Protein AF-A0A427XQF3-F1 (afdb_monomer_lite)

Radius of gyration: 27.94 Å; chains: 1; bounding box: 54×61×75 Å

Organism: NCBI:txid105984

Sequence (156 aa):
MTLLSTVAGFSAFGFGVRCFQLGLQKRNIFSRPFGHVASVVGFGSLGYYLYHVEQRQSIASWKQQCGRQAAASPELGPWTVLCEVMTEYLLHHLADPTRHVPAVNVRLGPVLASLLPPTLPPSLFYAASTDTPRRTELIAQKKKQLLAHREAEQSI

pLDDT: mean 73.63, std 18.63, range [40.91, 96.0]

Secondary structure (DSSP, 8-state):
--HHHHHHHHHHHHHHHHHHHHHHTT--TTS-HHHHHHHHHHHHHHHHHHHHHHHHHHHHHHHHHHHHHHHH-TT-HHHHHHHHHHHHHHHHHHH-TTPPPP------TTTGGGSS-S-S-GGGSSSS----SHHHHHHHHHHHHHHHHHHHHHT-

Foldseek 3Di:
DPLCVLLVVQLVVLLVVLLVVCVVVVHDSPPPVVSSVVSSCVRSVVSNVVVVVVVVVVLVVVVVVLVVVCVVDVPPVPVSVVVVVVSVVVVVCVVDVPDDDDDPPDPCPPVVVVPDDPDDDPPPVPDPDDDPPPPVVVVVVVVVVVVVVVVVVVVD

Structure (mmCIF, N/CA/C/O backbone):
data_AF-A0A427XQF3-F1
#
_entry.id   AF-A0A427XQF3-F1
#
loop_
_atom_site.group_PDB
_atom_site.id
_atom_site.type_symbol
_atom_site.label_atom_id
_atom_site.label_alt_id
_atom_site.label_comp_id
_atom_site.label_asym_id
_atom_site.label_entity_id
_atom_site.label_seq_id
_atom_site.pdbx_PDB_ins_code
_atom_site.Cartn_x
_atom_site.Cartn_y
_atom_site.Cartn_z
_atom_site.occupancy
_atom_site.B_iso_or_equiv
_atom_site.auth_seq_id
_atom_site.auth_comp_id
_atom_site.auth_asym_id
_atom_site.auth_atom_id
_atom_site.pdbx_PDB_model_num
ATOM 1 N N . MET A 1 1 ? 10.730 -3.249 -0.991 1.00 61.78 1 MET A N 1
ATOM 2 C CA . MET A 1 1 ? 10.019 -2.563 0.109 1.00 61.78 1 MET A CA 1
ATOM 3 C C . MET A 1 1 ? 9.016 -3.529 0.710 1.00 61.78 1 MET A C 1
ATOM 5 O O . MET A 1 1 ? 8.429 -4.311 -0.027 1.00 61.78 1 MET A O 1
ATOM 9 N N . THR A 1 2 ? 8.855 -3.537 2.029 1.00 82.62 2 THR A N 1
ATOM 10 C CA . THR A 1 2 ? 7.890 -4.415 2.700 1.00 82.62 2 THR A CA 1
ATOM 11 C C . THR A 1 2 ? 6.480 -3.851 2.504 1.00 82.62 2 THR A C 1
ATOM 13 O O . THR A 1 2 ? 6.069 -2.955 3.230 1.00 82.62 2 THR A O 1
ATOM 16 N N . LEU A 1 3 ? 5.730 -4.372 1.523 1.00 87.12 3 LEU A N 1
ATOM 17 C CA . LEU A 1 3 ? 4.342 -3.968 1.221 1.00 87.12 3 LEU A CA 1
ATOM 18 C C . LEU A 1 3 ? 3.457 -3.924 2.476 1.00 87.12 3 LEU A C 1
ATOM 20 O O . LEU A 1 3 ? 2.678 -2.993 2.667 1.00 87.12 3 LEU A O 1
ATOM 24 N N . LEU A 1 4 ? 3.636 -4.899 3.371 1.00 89.31 4 LEU A N 1
ATOM 25 C CA . LEU A 1 4 ? 2.943 -4.950 4.658 1.00 89.31 4 LEU A CA 1
ATOM 26 C C . LEU A 1 4 ? 3.231 -3.729 5.535 1.00 89.31 4 LEU A C 1
ATOM 28 O O . LEU A 1 4 ? 2.321 -3.247 6.192 1.00 89.31 4 LEU A O 1
ATOM 32 N N . SER A 1 5 ? 4.459 -3.204 5.525 1.00 90.94 5 SER A N 1
ATOM 33 C CA . SER A 1 5 ? 4.827 -2.013 6.297 1.00 90.94 5 SER A CA 1
ATOM 34 C C . SER A 1 5 ? 4.132 -0.767 5.754 1.00 90.94 5 SER A C 1
ATOM 36 O O . SER A 1 5 ? 3.562 0.005 6.521 1.00 90.94 5 SER A O 1
ATOM 38 N N . THR A 1 6 ? 4.094 -0.602 4.429 1.00 91.25 6 THR A N 1
ATOM 39 C CA . THR A 1 6 ? 3.412 0.528 3.786 1.00 91.25 6 THR A CA 1
ATOM 40 C C . THR A 1 6 ? 1.914 0.484 4.083 1.00 91.25 6 THR A C 1
ATOM 42 O O . THR A 1 6 ? 1.348 1.454 4.584 1.00 91.25 6 THR A O 1
ATOM 45 N N . VAL A 1 7 ? 1.270 -0.667 3.867 1.00 92.50 7 VAL A N 1
ATOM 46 C CA . VAL A 1 7 ? -0.164 -0.838 4.141 1.00 92.50 7 VAL A CA 1
ATOM 47 C C . VAL A 1 7 ? -0.470 -0.683 5.634 1.00 92.50 7 VAL A C 1
ATOM 49 O O . VAL A 1 7 ? -1.444 -0.014 5.977 1.00 92.50 7 VAL A O 1
ATOM 52 N N . ALA A 1 8 ? 0.359 -1.232 6.528 1.00 94.00 8 ALA A N 1
ATOM 53 C CA . ALA A 1 8 ? 0.184 -1.092 7.975 1.00 94.00 8 ALA A CA 1
ATOM 54 C C . ALA A 1 8 ? 0.360 0.359 8.441 1.00 94.00 8 ALA A C 1
ATOM 56 O O . ALA A 1 8 ? -0.448 0.838 9.234 1.00 94.00 8 ALA A O 1
ATOM 57 N N . GLY A 1 9 ? 1.352 1.082 7.916 1.00 93.75 9 GLY A N 1
ATOM 58 C CA . GLY A 1 9 ? 1.580 2.492 8.230 1.00 93.75 9 GLY A CA 1
ATOM 59 C C . GLY A 1 9 ? 0.405 3.373 7.810 1.00 93.75 9 GLY A C 1
ATOM 60 O O . GLY A 1 9 ? -0.114 4.144 8.617 1.00 93.75 9 GLY A O 1
ATOM 61 N N . PHE A 1 10 ? -0.086 3.200 6.581 1.00 94.62 10 PHE A N 1
ATOM 62 C CA . PHE A 1 10 ? -1.266 3.925 6.105 1.00 94.62 10 PHE A CA 1
ATOM 63 C C . PHE A 1 10 ? -2.546 3.530 6.857 1.00 94.62 10 PHE A C 1
ATOM 65 O O . PHE A 1 10 ? -3.359 4.392 7.186 1.00 94.62 10 PHE A O 1
ATOM 72 N N . SER A 1 11 ? -2.714 2.252 7.194 1.00 93.75 11 SER A N 1
ATOM 73 C CA . SER A 1 11 ? -3.844 1.772 8.001 1.00 93.75 11 SER A CA 1
ATOM 74 C C . SER A 1 11 ? -3.842 2.385 9.405 1.00 93.75 11 SER A C 1
ATOM 76 O O . SER A 1 11 ? -4.870 2.885 9.866 1.00 93.75 11 SER A O 1
ATOM 78 N N . ALA A 1 12 ? -2.680 2.407 10.066 1.00 95.19 12 ALA A N 1
ATOM 79 C CA . ALA A 1 12 ? -2.501 3.039 11.370 1.00 95.19 12 ALA A CA 1
ATOM 80 C C . ALA A 1 12 ? -2.770 4.549 11.303 1.00 95.19 12 ALA A C 1
ATOM 82 O O . ALA A 1 12 ? -3.432 5.101 12.183 1.00 95.19 12 ALA A O 1
ATOM 83 N N . PHE A 1 13 ? -2.337 5.207 10.225 1.00 96.00 13 PHE A N 1
ATOM 84 C CA . PHE A 1 13 ? -2.652 6.609 9.974 1.00 96.00 13 PHE A CA 1
ATOM 85 C C . PHE A 1 13 ? -4.165 6.843 9.830 1.00 96.00 13 PHE A C 1
ATOM 87 O O . PHE A 1 13 ? -4.713 7.722 10.493 1.00 96.00 13 PHE A O 1
ATOM 94 N N . GLY A 1 14 ? -4.871 6.021 9.048 1.00 92.94 14 GLY A N 1
ATOM 95 C CA . GLY A 1 14 ? -6.326 6.118 8.888 1.00 92.94 14 GLY A CA 1
ATOM 96 C C . GLY A 1 14 ? -7.109 5.882 10.181 1.00 92.94 14 GLY A C 1
ATOM 97 O O . GLY A 1 14 ? -8.116 6.553 10.438 1.00 92.94 14 GLY A O 1
ATOM 98 N N . PHE A 1 15 ? -6.632 4.977 11.036 1.00 94.12 15 PHE A N 1
ATOM 99 C CA . PHE A 1 15 ? -7.165 4.810 12.387 1.00 94.12 15 PHE A CA 1
ATOM 100 C C . PHE A 1 15 ? -6.933 6.068 13.238 1.00 94.12 15 PHE A C 1
ATOM 102 O O . PHE A 1 15 ? -7.863 6.588 13.858 1.00 94.12 15 PHE A O 1
ATOM 109 N N . GLY A 1 16 ? -5.716 6.616 13.198 1.00 94.62 16 GLY A N 1
ATOM 110 C CA . GLY A 1 16 ? -5.344 7.847 13.893 1.00 94.62 16 GLY A CA 1
ATOM 111 C C . GLY A 1 16 ? -6.209 9.045 13.498 1.00 94.62 16 GLY A C 1
ATOM 112 O O . GLY A 1 16 ? -6.729 9.729 14.376 1.00 94.62 16 GLY A O 1
ATOM 113 N N . VAL A 1 17 ? -6.448 9.257 12.199 1.00 94.31 17 VAL A N 1
ATOM 114 C CA . VAL A 1 17 ? -7.320 10.333 11.688 1.00 94.31 17 VAL A CA 1
ATOM 115 C C . VAL A 1 17 ? -8.735 10.217 12.256 1.00 94.31 17 VAL A C 1
ATOM 117 O O . VAL A 1 17 ? -9.327 11.217 12.670 1.00 94.31 17 VAL A O 1
ATOM 120 N N . ARG A 1 18 ? -9.283 8.998 12.334 1.00 89.75 18 ARG A N 1
ATOM 121 C CA . ARG A 1 18 ? -10.621 8.777 12.892 1.00 89.75 18 ARG A CA 1
ATOM 122 C C . ARG A 1 18 ? -10.665 9.018 14.401 1.00 89.75 18 ARG A C 1
ATOM 124 O O . ARG A 1 18 ? -11.595 9.671 14.881 1.00 89.75 18 ARG A O 1
ATOM 131 N N . CYS A 1 19 ? -9.663 8.545 15.137 1.00 91.62 19 CYS A N 1
ATOM 132 C CA . CYS A 1 19 ? -9.507 8.831 16.565 1.00 91.62 19 CYS A CA 1
ATOM 133 C C . CYS A 1 19 ? -9.371 10.337 16.826 1.00 91.62 19 CYS A C 1
ATOM 135 O O . CYS A 1 19 ? -10.024 10.868 17.724 1.00 91.62 19 CYS A O 1
ATOM 137 N N . PHE A 1 20 ? -8.597 11.039 15.997 1.00 92.81 20 PHE A N 1
ATOM 138 C CA . PHE A 1 20 ? -8.407 12.484 16.084 1.00 92.81 20 PHE A CA 1
ATOM 139 C C . PHE A 1 20 ? -9.715 13.247 15.840 1.00 92.81 20 PHE A C 1
ATOM 141 O O . PHE A 1 20 ? -10.074 14.134 16.616 1.00 92.81 20 PHE A O 1
ATOM 148 N N . GLN A 1 21 ? -10.490 12.845 14.827 1.00 93.25 21 GLN A N 1
ATOM 149 C CA . GLN A 1 21 ? -11.806 13.425 14.551 1.00 93.25 21 GLN A CA 1
ATOM 150 C C . GLN A 1 21 ? -12.772 13.277 15.742 1.00 93.25 21 GLN A C 1
ATOM 152 O O . GLN A 1 21 ? -13.501 14.216 16.065 1.00 93.25 21 GLN A O 1
ATOM 157 N N . LEU A 1 22 ? -12.790 12.116 16.406 1.00 91.81 22 LEU A N 1
ATOM 158 C CA . LEU A 1 22 ? -13.634 11.877 17.585 1.00 91.81 22 LEU A CA 1
ATOM 159 C C . LEU A 1 22 ? -13.150 12.652 18.818 1.00 91.81 22 LEU A C 1
ATOM 161 O O . LEU A 1 22 ? -13.979 13.163 19.576 1.00 91.81 22 LEU A O 1
ATOM 165 N N . GLY A 1 23 ? -11.830 12.794 18.975 1.00 90.94 23 GLY A N 1
ATOM 166 C CA . GLY A 1 23 ? -11.214 13.611 20.020 1.00 90.94 23 GLY A CA 1
ATOM 167 C C . GLY A 1 23 ? -11.626 15.080 19.922 1.00 90.94 23 GLY A C 1
ATOM 168 O O . GLY A 1 23 ? -12.017 15.676 20.925 1.00 90.94 23 GLY A O 1
ATOM 169 N N . LEU A 1 24 ? -11.657 15.634 18.704 1.00 94.06 24 LEU A N 1
ATOM 170 C CA . LEU A 1 24 ? -12.147 16.997 18.465 1.00 94.06 24 LEU A CA 1
ATOM 171 C C . LEU A 1 24 ? -13.633 17.167 18.806 1.00 94.06 24 LEU A C 1
ATOM 173 O O . LEU A 1 24 ? -14.038 18.211 19.308 1.00 94.06 24 LEU A O 1
ATOM 177 N N . GLN A 1 25 ? -14.449 16.135 18.589 1.00 93.88 25 GLN A N 1
ATOM 178 C CA . GLN A 1 25 ? -15.877 16.155 18.926 1.00 93.88 25 GLN A CA 1
ATOM 179 C C . GLN A 1 25 ? -16.158 15.877 20.412 1.00 93.88 25 GLN A C 1
ATOM 181 O O . GLN A 1 25 ? -17.326 15.774 20.790 1.00 93.88 25 GLN A O 1
ATOM 186 N N . LYS A 1 26 ? -15.118 15.714 21.247 1.00 90.56 26 LYS A N 1
ATOM 187 C CA . LYS A 1 26 ? -15.222 15.292 22.656 1.00 90.56 26 LYS A CA 1
ATOM 188 C C . LYS A 1 26 ? -16.136 14.071 22.851 1.00 90.56 26 LYS A C 1
ATOM 190 O O . LYS A 1 26 ? -16.836 13.956 23.857 1.00 90.56 26 LYS A O 1
ATOM 195 N N . ARG A 1 27 ? -16.161 13.156 21.877 1.00 85.50 27 ARG A N 1
ATOM 196 C CA . ARG A 1 27 ? -16.937 11.908 21.936 1.00 85.50 27 ARG A CA 1
ATOM 197 C C . ARG A 1 27 ? -16.023 10.734 22.252 1.00 85.50 27 ARG A C 1
ATOM 199 O O . ARG A 1 27 ? -14.839 10.758 21.936 1.00 85.50 27 ARG A O 1
ATOM 206 N N . ASN A 1 28 ? -16.588 9.690 22.864 1.00 84.81 28 ASN A N 1
ATOM 207 C CA . ASN A 1 28 ? -15.823 8.500 23.221 1.00 84.81 28 ASN A CA 1
ATOM 208 C C . ASN A 1 28 ? -15.171 7.879 21.969 1.00 84.81 28 ASN A C 1
ATOM 210 O O . ASN A 1 28 ? -15.841 7.673 20.948 1.00 84.81 28 ASN A O 1
ATOM 214 N N . ILE A 1 29 ? -13.873 7.582 22.067 1.00 82.25 29 ILE A N 1
ATOM 215 C CA . ILE A 1 29 ? -12.996 7.187 20.949 1.00 82.25 29 ILE A CA 1
ATOM 216 C C . ILE A 1 29 ? -13.467 5.875 20.311 1.00 82.25 29 ILE A C 1
ATOM 218 O O . ILE A 1 29 ? -13.336 5.680 19.107 1.00 82.25 29 ILE A O 1
ATOM 222 N N . PHE A 1 30 ? -14.107 5.004 21.088 1.00 81.62 30 PHE A N 1
ATOM 223 C CA . PHE A 1 30 ? -14.637 3.727 20.608 1.00 81.62 30 PHE A CA 1
ATOM 224 C C . PHE A 1 30 ? -16.123 3.776 20.225 1.00 81.62 30 PHE A C 1
ATOM 226 O O . PHE A 1 30 ? -16.739 2.738 19.985 1.00 81.62 30 PHE A O 1
ATOM 233 N N . SER A 1 31 ? -16.727 4.968 20.128 1.00 75.00 31 SER A N 1
ATOM 234 C CA . SER A 1 31 ? -18.096 5.078 19.618 1.00 75.00 31 SER A CA 1
ATOM 235 C C . SER A 1 31 ? -18.123 4.828 18.101 1.00 75.00 31 SER A C 1
ATOM 237 O O . SER A 1 31 ? -17.427 5.490 17.335 1.00 75.00 31 SER A O 1
ATOM 239 N N . ARG A 1 32 ? -18.949 3.864 17.664 1.00 80.69 32 ARG A N 1
ATOM 240 C CA . ARG A 1 32 ? -19.112 3.421 16.260 1.00 80.69 32 ARG A CA 1
ATOM 241 C C . ARG A 1 32 ? -17.852 2.770 15.645 1.00 80.69 32 ARG A C 1
ATOM 243 O O . ARG A 1 32 ? -17.200 3.396 14.804 1.00 80.69 32 ARG A O 1
ATOM 250 N N . PRO A 1 33 ? -17.564 1.486 15.954 1.00 86.06 33 PRO A N 1
ATOM 251 C CA . PRO A 1 33 ? -16.400 0.761 15.419 1.00 86.06 33 PRO A CA 1
ATOM 252 C C . PRO A 1 33 ? -16.369 0.693 13.886 1.00 86.06 33 PRO A C 1
ATOM 254 O O . PRO A 1 33 ? -15.300 0.677 13.286 1.00 86.06 33 PRO A O 1
ATOM 257 N N . PHE A 1 34 ? -17.533 0.755 13.239 1.00 88.44 34 PHE A N 1
ATOM 258 C CA . PHE A 1 34 ? -17.642 0.781 11.783 1.00 88.44 34 PHE A CA 1
ATOM 259 C C . PHE A 1 34 ? -16.856 1.934 11.131 1.00 88.44 34 PHE A C 1
ATOM 261 O O . PHE A 1 34 ? -16.243 1.751 10.084 1.00 88.44 34 PHE A O 1
ATOM 268 N N . GLY A 1 35 ? -16.810 3.110 11.770 1.00 87.75 35 GLY A N 1
ATOM 269 C CA . GLY A 1 35 ? -16.068 4.256 11.235 1.00 87.75 35 GLY A CA 1
ATOM 270 C C . GLY A 1 35 ? -14.550 4.060 11.255 1.00 87.75 35 GLY A C 1
ATOM 271 O O . GLY A 1 35 ? -13.866 4.582 10.381 1.00 87.75 35 GLY A O 1
ATOM 272 N N . HIS A 1 36 ? -14.038 3.292 12.222 1.00 91.12 36 HIS A N 1
ATOM 273 C CA . HIS A 1 36 ? -12.617 2.940 12.313 1.00 91.12 36 HIS A CA 1
ATOM 274 C C . HIS A 1 36 ? -12.223 1.927 11.248 1.00 91.12 36 HIS A C 1
ATOM 276 O O . HIS A 1 36 ? -11.193 2.078 10.604 1.00 91.12 36 HIS A O 1
ATOM 282 N N . VAL A 1 37 ? -13.073 0.926 11.011 1.00 94.44 37 VAL A N 1
ATOM 283 C CA . VAL A 1 37 ? -12.841 -0.054 9.942 1.00 94.44 37 VAL A CA 1
ATOM 284 C C . VAL A 1 37 ? -12.858 0.636 8.579 1.00 94.44 37 VAL A C 1
ATOM 286 O O . VAL A 1 37 ? -11.960 0.411 7.773 1.00 94.44 37 VAL A O 1
ATOM 289 N N . ALA A 1 38 ? -13.820 1.532 8.337 1.00 93.81 38 ALA A N 1
ATOM 290 C CA . ALA A 1 38 ? -13.900 2.272 7.081 1.00 93.81 38 ALA A CA 1
ATOM 291 C C . ALA A 1 38 ? -12.658 3.145 6.831 1.00 93.81 38 ALA A C 1
ATOM 293 O O . ALA A 1 38 ? -12.151 3.175 5.710 1.00 93.81 38 ALA A O 1
ATOM 294 N N . SER A 1 39 ? -12.133 3.825 7.857 1.00 92.44 39 SER A N 1
ATOM 295 C CA . SER A 1 39 ? -10.931 4.649 7.700 1.00 92.44 39 SER A CA 1
ATOM 296 C C . SER A 1 39 ? -9.665 3.806 7.529 1.00 92.44 39 SER A C 1
ATOM 298 O O . SER A 1 39 ? -8.849 4.119 6.665 1.00 92.44 39 SER A O 1
ATOM 300 N N . VAL A 1 40 ? -9.520 2.708 8.275 1.00 95.19 40 VAL A N 1
ATOM 301 C CA . VAL A 1 40 ? -8.409 1.754 8.115 1.00 95.19 40 VAL A CA 1
ATOM 302 C C . VAL A 1 40 ? -8.391 1.166 6.707 1.00 95.19 40 VAL A C 1
ATOM 304 O O . VAL A 1 40 ? -7.352 1.190 6.055 1.00 95.19 40 VAL A O 1
ATOM 307 N N . VAL A 1 41 ? -9.534 0.692 6.207 1.00 94.75 41 VAL A N 1
ATOM 308 C CA . VAL A 1 41 ? -9.638 0.123 4.855 1.00 94.75 41 VAL A CA 1
ATOM 309 C C . VAL A 1 41 ? -9.403 1.197 3.794 1.00 94.75 41 VAL A C 1
ATOM 311 O O . VAL A 1 41 ? -8.656 0.962 2.845 1.00 94.75 41 VAL A O 1
ATOM 314 N N . GLY A 1 42 ? -9.968 2.395 3.971 1.00 95.69 42 GLY A N 1
ATOM 315 C CA . GLY A 1 42 ? -9.780 3.517 3.052 1.00 95.69 42 GLY A CA 1
ATOM 316 C C . GLY A 1 42 ? -8.306 3.887 2.896 1.00 95.69 42 GLY A C 1
ATOM 317 O O . GLY A 1 42 ? -7.757 3.809 1.797 1.00 95.69 42 GLY A O 1
ATOM 318 N N . PHE A 1 43 ? -7.630 4.211 3.999 1.00 95.12 43 PHE A N 1
ATOM 319 C CA . PHE A 1 43 ? -6.215 4.581 3.954 1.00 95.12 43 PHE A CA 1
ATOM 320 C C . PHE A 1 43 ? -5.301 3.389 3.640 1.00 95.12 43 PHE A C 1
ATOM 322 O O . PHE A 1 43 ? -4.336 3.555 2.900 1.00 95.12 43 PHE A O 1
ATOM 329 N N . GLY A 1 44 ? -5.612 2.181 4.111 1.00 93.75 44 GLY A N 1
ATOM 330 C CA . GLY A 1 44 ? -4.867 0.969 3.764 1.00 93.75 44 GLY A CA 1
ATOM 331 C C . GLY A 1 44 ? -4.888 0.681 2.260 1.00 93.75 44 GLY A C 1
ATOM 332 O O . GLY A 1 44 ? -3.844 0.386 1.675 1.00 93.75 44 GLY A O 1
ATOM 333 N N . SER A 1 45 ? -6.046 0.852 1.610 1.00 93.69 45 SER A N 1
ATOM 334 C CA . SER A 1 45 ? -6.172 0.715 0.153 1.00 93.69 45 SER A CA 1
ATOM 335 C C . SER A 1 45 ? -5.387 1.795 -0.604 1.00 93.69 45 SER A C 1
ATOM 337 O O . SER A 1 45 ? -4.733 1.496 -1.604 1.00 93.69 45 SER A O 1
ATOM 339 N N . LEU A 1 46 ? -5.352 3.025 -0.076 1.00 94.62 46 LEU A N 1
ATOM 340 C CA . LEU A 1 46 ? -4.513 4.097 -0.608 1.00 94.62 46 LEU A CA 1
ATOM 341 C C . LEU A 1 46 ? -3.018 3.754 -0.502 1.00 94.62 46 LEU A C 1
ATOM 343 O O . LEU A 1 46 ? -2.282 3.927 -1.472 1.00 94.62 46 LEU A O 1
ATOM 347 N N . GLY A 1 47 ? -2.574 3.210 0.633 1.00 90.38 47 GLY A N 1
ATOM 348 C CA . GLY A 1 47 ? -1.193 2.756 0.816 1.00 90.38 47 GLY A CA 1
ATOM 349 C C . GLY A 1 47 ? -0.798 1.641 -0.157 1.00 90.38 47 GLY A C 1
ATOM 350 O O . GLY A 1 47 ? 0.299 1.666 -0.715 1.00 90.38 47 GLY A O 1
ATOM 351 N N . TYR A 1 48 ? -1.710 0.701 -0.424 1.00 91.62 48 TYR A N 1
ATOM 352 C CA . TYR A 1 48 ? -1.511 -0.342 -1.434 1.00 91.62 48 TYR A CA 1
ATOM 353 C C . TYR A 1 48 ? -1.370 0.239 -2.849 1.00 91.62 48 TYR A C 1
ATOM 355 O O . TYR A 1 48 ? -0.496 -0.183 -3.611 1.00 91.62 48 TYR A O 1
ATOM 363 N N . TYR A 1 49 ? -2.190 1.233 -3.195 1.00 92.56 49 TYR A N 1
ATOM 364 C CA . TYR A 1 49 ? -2.105 1.912 -4.486 1.00 92.56 49 TYR A CA 1
ATOM 365 C C . TYR A 1 49 ? -0.775 2.664 -4.653 1.00 92.56 49 TYR A C 1
ATOM 367 O O . TYR A 1 49 ? -0.089 2.482 -5.661 1.00 92.56 49 TYR A O 1
ATOM 375 N N . LEU A 1 50 ? -0.365 3.445 -3.647 1.00 91.69 50 LEU A N 1
ATOM 376 C CA . LEU A 1 50 ? 0.913 4.169 -3.661 1.00 91.69 50 LEU A CA 1
ATOM 377 C C . LEU A 1 50 ? 2.108 3.222 -3.820 1.00 91.69 50 LEU A C 1
ATOM 379 O O . LEU A 1 50 ? 3.005 3.508 -4.612 1.00 91.69 50 LEU A O 1
ATOM 383 N N . TYR A 1 51 ? 2.085 2.069 -3.146 1.00 90.31 51 TYR A N 1
ATOM 384 C CA . TYR A 1 51 ? 3.136 1.059 -3.275 1.00 90.31 51 TYR A CA 1
ATOM 385 C C . TYR A 1 51 ? 3.336 0.603 -4.732 1.00 90.31 51 TYR A C 1
ATOM 387 O O . TYR A 1 51 ? 4.466 0.500 -5.208 1.00 90.31 51 TYR A O 1
ATOM 395 N N . HIS A 1 52 ? 2.249 0.376 -5.476 1.00 88.00 52 HIS A N 1
ATOM 396 C CA . HIS A 1 52 ? 2.332 -0.049 -6.880 1.00 88.00 52 HIS A CA 1
ATOM 397 C C . HIS A 1 52 ? 2.884 1.049 -7.790 1.00 88.00 52 HIS A C 1
ATOM 399 O O . HIS A 1 52 ? 3.597 0.761 -8.756 1.00 88.00 52 HIS A O 1
ATOM 405 N N . VAL A 1 53 ? 2.567 2.310 -7.495 1.00 90.12 53 VAL A N 1
ATOM 406 C CA . VAL A 1 53 ? 3.112 3.456 -8.230 1.00 90.12 53 VAL A CA 1
ATOM 407 C C . VAL A 1 53 ? 4.619 3.569 -7.992 1.00 90.12 53 VAL A C 1
ATOM 409 O O . VAL A 1 53 ? 5.382 3.669 -8.955 1.00 90.12 53 VAL A O 1
ATOM 412 N N . GLU A 1 54 ? 5.062 3.471 -6.740 1.00 88.31 54 GLU A N 1
ATOM 413 C CA . GLU A 1 54 ? 6.483 3.530 -6.379 1.00 88.31 54 GLU A CA 1
ATOM 414 C C . GLU A 1 54 ? 7.277 2.358 -6.981 1.00 88.31 54 GLU A C 1
ATOM 416 O O . GLU A 1 54 ? 8.392 2.529 -7.485 1.00 88.31 54 GLU A O 1
ATOM 421 N N . GLN A 1 55 ? 6.680 1.166 -7.040 1.00 88.25 55 GLN A N 1
ATOM 422 C CA . GLN A 1 55 ? 7.289 0.011 -7.698 1.00 88.25 55 GLN A CA 1
ATOM 423 C C . GLN A 1 55 ? 7.543 0.266 -9.192 1.00 88.25 55 GLN A C 1
ATOM 425 O O . GLN A 1 55 ? 8.611 -0.062 -9.706 1.00 88.25 55 GLN A O 1
ATOM 430 N N . ARG A 1 56 ? 6.616 0.921 -9.896 1.00 86.75 56 ARG A N 1
ATOM 431 C CA . ARG A 1 56 ? 6.823 1.298 -11.307 1.00 86.75 56 ARG A CA 1
ATOM 432 C C . ARG A 1 56 ? 7.921 2.350 -11.461 1.00 86.75 56 ARG A C 1
ATOM 434 O O . ARG A 1 56 ? 8.715 2.279 -12.398 1.00 86.75 56 ARG A O 1
A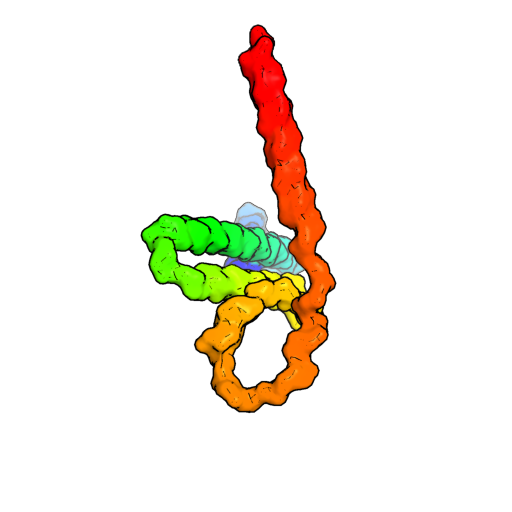TOM 441 N N . GLN A 1 57 ? 7.982 3.307 -10.540 1.00 88.19 57 GLN A N 1
ATOM 442 C CA . GLN A 1 57 ? 8.985 4.372 -10.562 1.00 88.19 57 GLN A CA 1
ATOM 443 C C . GLN A 1 57 ? 10.397 3.852 -10.273 1.00 88.19 57 GLN A C 1
ATOM 445 O O . GLN A 1 57 ? 11.334 4.232 -10.972 1.00 88.19 57 GLN A O 1
ATOM 450 N N . SER A 1 58 ? 10.551 2.954 -9.299 1.00 85.88 58 SER A N 1
ATOM 451 C CA . SER A 1 58 ? 11.845 2.340 -8.964 1.00 85.88 58 SER A CA 1
ATOM 452 C C . SER A 1 58 ? 12.417 1.499 -10.108 1.00 85.88 58 SER A C 1
ATOM 454 O O . SER A 1 58 ? 13.612 1.564 -10.381 1.00 85.88 58 SER A O 1
ATOM 456 N N . ILE A 1 59 ? 11.571 0.776 -10.847 1.00 86.31 59 ILE A N 1
ATOM 457 C CA . ILE A 1 59 ? 12.004 0.031 -12.040 1.00 86.31 59 ILE A CA 1
ATOM 458 C C . ILE A 1 59 ? 12.447 0.994 -13.152 1.00 86.31 59 ILE A C 1
ATOM 460 O O . ILE A 1 59 ? 13.477 0.785 -13.798 1.00 86.31 59 ILE A O 1
ATOM 464 N N . ALA A 1 60 ? 11.693 2.075 -13.372 1.00 86.19 60 ALA A N 1
ATOM 465 C CA . ALA A 1 60 ? 12.038 3.076 -14.378 1.00 86.19 60 ALA A CA 1
ATOM 466 C C . ALA A 1 60 ? 13.356 3.801 -14.048 1.00 86.19 60 ALA A C 1
ATOM 468 O O . ALA A 1 60 ? 14.186 4.004 -14.938 1.00 86.19 60 ALA A O 1
ATOM 469 N N . SER A 1 61 ? 13.577 4.158 -12.780 1.00 88.81 61 SER A N 1
ATOM 470 C CA . SER A 1 61 ? 14.808 4.820 -12.338 1.00 88.81 61 SER A CA 1
ATOM 471 C C . SER A 1 61 ? 16.014 3.879 -12.373 1.00 88.81 61 SER A C 1
ATOM 473 O O . SER A 1 61 ? 17.096 4.299 -12.796 1.00 88.81 61 SER A O 1
ATOM 475 N N . TRP A 1 62 ? 15.821 2.600 -12.033 1.00 79.38 6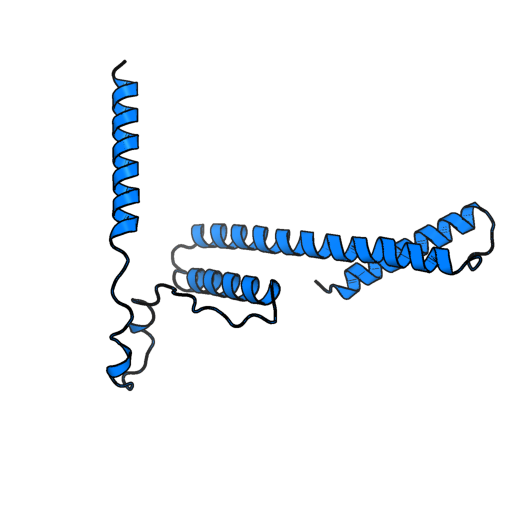2 TRP A N 1
ATOM 476 C CA . TRP A 1 62 ? 16.839 1.559 -12.170 1.00 79.38 62 TRP A CA 1
ATOM 477 C C . TRP A 1 62 ? 17.296 1.408 -13.624 1.00 79.38 62 TRP A C 1
ATOM 479 O O . TRP A 1 62 ? 18.492 1.470 -13.908 1.00 79.38 62 TRP A O 1
ATOM 489 N N . LYS A 1 63 ? 16.354 1.339 -14.576 1.00 84.25 63 LYS A N 1
ATOM 490 C CA . LYS A 1 63 ? 16.675 1.254 -16.010 1.00 84.25 63 LYS A CA 1
ATOM 491 C C . LYS A 1 63 ? 17.534 2.433 -16.482 1.00 84.25 63 LYS A C 1
ATOM 493 O O . LYS A 1 63 ? 18.491 2.250 -17.233 1.00 84.25 63 LYS A O 1
ATOM 498 N N . GLN A 1 64 ? 17.222 3.644 -16.019 1.00 87.62 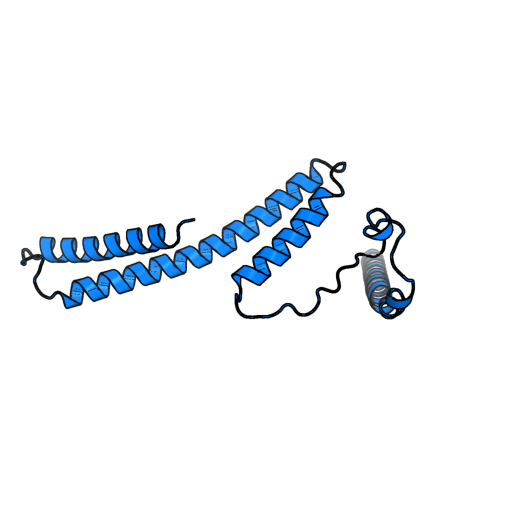64 GLN A N 1
ATOM 499 C CA . GLN A 1 64 ? 18.019 4.833 -16.333 1.00 87.62 64 GLN A CA 1
ATOM 500 C C . GLN A 1 64 ? 19.419 4.779 -15.709 1.00 87.62 64 GLN A C 1
ATOM 502 O O . GLN A 1 64 ? 20.389 5.193 -16.345 1.00 87.62 64 GLN A O 1
ATOM 507 N N . GLN A 1 65 ? 19.545 4.283 -14.475 1.00 86.94 65 GLN A N 1
ATOM 508 C CA . GLN A 1 65 ? 20.845 4.114 -13.823 1.00 86.94 65 GLN A CA 1
ATOM 509 C C . GLN A 1 65 ? 21.720 3.093 -14.554 1.00 86.94 65 GLN A C 1
ATOM 511 O O . GLN A 1 65 ? 22.875 3.413 -14.833 1.00 86.94 65 GLN A O 1
ATOM 516 N N . CYS A 1 66 ? 21.176 1.939 -14.951 1.00 78.94 66 CYS A N 1
ATOM 517 C CA . CYS A 1 66 ? 21.911 0.947 -15.741 1.00 78.94 66 CYS A CA 1
ATOM 518 C C . CYS A 1 66 ? 22.393 1.517 -17.082 1.00 78.94 66 CYS A C 1
ATOM 520 O O . CYS A 1 66 ? 23.545 1.309 -17.450 1.00 78.94 66 CYS A O 1
ATOM 522 N N . GLY A 1 67 ? 21.560 2.295 -17.784 1.00 79.12 67 GLY A N 1
ATOM 523 C CA . GLY A 1 67 ? 21.967 2.955 -19.030 1.00 79.12 67 GLY A CA 1
ATOM 524 C C . GLY A 1 67 ? 23.111 3.960 -18.838 1.00 79.12 67 GLY A C 1
ATOM 525 O O . GLY A 1 67 ? 24.045 3.995 -19.637 1.00 79.12 67 GLY A O 1
ATOM 526 N N . ARG A 1 68 ? 23.084 4.742 -17.749 1.00 83.19 68 ARG A N 1
ATOM 527 C CA . ARG A 1 68 ? 24.173 5.675 -17.407 1.00 83.19 68 ARG A CA 1
ATOM 528 C C . ARG A 1 68 ? 25.468 4.951 -17.039 1.00 83.19 68 ARG A C 1
ATOM 530 O O . ARG A 1 68 ? 26.532 5.380 -17.467 1.00 83.19 68 ARG A O 1
ATOM 537 N N . GLN A 1 69 ? 25.383 3.861 -16.278 1.00 81.00 69 GLN A N 1
ATOM 538 C CA . GLN A 1 69 ? 26.557 3.056 -15.924 1.00 81.00 69 GLN A CA 1
ATOM 539 C C . GLN A 1 69 ? 27.152 2.346 -17.149 1.00 81.00 69 GLN A C 1
ATOM 541 O O . GLN A 1 69 ? 28.368 2.343 -17.309 1.00 81.00 69 GLN A O 1
ATOM 546 N N . ALA A 1 70 ? 26.316 1.841 -18.062 1.00 71.88 70 ALA A N 1
ATOM 547 C CA . ALA A 1 70 ? 26.769 1.265 -19.330 1.00 71.88 70 ALA A CA 1
ATOM 548 C C . ALA A 1 70 ? 27.511 2.290 -20.209 1.00 71.88 70 ALA A C 1
ATOM 550 O O . ALA A 1 70 ? 28.510 1.953 -20.837 1.00 71.88 70 ALA A O 1
ATOM 551 N N . ALA A 1 71 ? 27.067 3.552 -20.215 1.00 74.81 71 ALA A N 1
ATOM 552 C CA . ALA A 1 71 ? 27.766 4.632 -20.915 1.00 74.81 71 ALA A CA 1
ATOM 553 C C . ALA A 1 71 ? 29.094 5.033 -20.241 1.00 74.81 71 ALA A C 1
ATOM 555 O O . ALA A 1 71 ? 30.000 5.509 -20.919 1.00 74.81 71 ALA A O 1
ATOM 556 N N . ALA A 1 72 ? 29.220 4.840 -18.923 1.00 79.62 72 ALA A N 1
ATOM 557 C CA . ALA A 1 72 ? 30.415 5.187 -18.154 1.00 79.62 72 ALA A CA 1
ATOM 558 C C . ALA A 1 72 ? 31.519 4.112 -18.195 1.00 79.62 72 ALA A C 1
ATOM 560 O O . ALA A 1 72 ? 32.663 4.399 -17.850 1.00 79.62 72 ALA A O 1
ATOM 561 N N . SER A 1 73 ? 31.213 2.871 -18.582 1.00 67.44 73 SER A N 1
ATOM 562 C CA . SER A 1 73 ? 32.195 1.778 -18.634 1.00 67.44 73 SER A CA 1
ATOM 563 C C . SER A 1 73 ? 31.929 0.841 -19.820 1.00 67.44 73 SER A C 1
ATOM 565 O O . SER A 1 73 ? 31.250 -0.175 -19.659 1.00 67.44 73 SER A O 1
ATOM 567 N N . PRO A 1 74 ? 32.479 1.145 -21.013 1.00 65.19 74 PRO A N 1
ATOM 568 C CA . PRO A 1 74 ? 32.277 0.337 -22.218 1.00 65.19 74 PRO A CA 1
ATOM 569 C C . PRO A 1 74 ? 32.940 -1.053 -22.171 1.00 65.19 74 PRO A C 1
ATOM 571 O O . PRO A 1 74 ? 32.634 -1.890 -23.014 1.00 65.19 74 PRO A O 1
ATOM 574 N N . GLU A 1 75 ? 33.803 -1.337 -21.188 1.00 63.81 75 GLU A N 1
ATOM 575 C CA . GLU A 1 75 ? 34.489 -2.633 -21.059 1.00 63.81 75 GLU A CA 1
ATOM 576 C C . GLU A 1 75 ? 33.650 -3.745 -20.392 1.00 63.81 75 GLU A C 1
ATOM 578 O O . GLU A 1 75 ? 33.986 -4.921 -20.498 1.00 63.81 75 GLU A O 1
ATOM 583 N N . LEU A 1 76 ? 32.518 -3.430 -19.750 1.00 56.84 76 LEU A N 1
ATOM 584 C CA . LEU A 1 76 ? 31.681 -4.404 -19.017 1.00 56.84 76 LEU A CA 1
ATOM 585 C C . LEU A 1 76 ? 30.603 -5.074 -19.899 1.00 56.84 76 LEU A C 1
ATOM 587 O O . LEU A 1 76 ? 29.503 -5.385 -19.434 1.00 56.84 76 LEU A O 1
ATOM 591 N N . GLY A 1 77 ? 30.925 -5.316 -21.175 1.00 60.06 77 GLY A N 1
ATOM 592 C CA . GLY A 1 77 ? 30.018 -5.818 -22.221 1.00 60.06 77 GLY A CA 1
ATOM 593 C C . GLY A 1 77 ? 29.139 -7.046 -21.892 1.00 60.06 77 GLY A C 1
ATOM 594 O O . GLY A 1 77 ? 28.036 -7.123 -22.430 1.00 60.06 77 GLY A O 1
ATOM 595 N N . PRO A 1 78 ? 29.535 -7.993 -21.015 1.00 63.75 78 PRO A N 1
ATOM 596 C CA . PRO A 1 78 ? 28.679 -9.132 -20.647 1.00 63.75 78 PRO A CA 1
ATOM 597 C C . PRO A 1 78 ? 27.623 -8.821 -19.569 1.00 63.75 78 PRO A C 1
ATOM 599 O O . PRO A 1 78 ? 26.543 -9.415 -19.559 1.00 63.75 78 PRO A O 1
ATOM 602 N N . TRP A 1 79 ? 27.910 -7.894 -18.649 1.00 58.53 79 TRP A N 1
ATOM 603 C CA . TRP A 1 79 ? 27.067 -7.640 -17.469 1.00 58.53 79 TRP A CA 1
ATOM 604 C C . TRP A 1 79 ? 25.849 -6.759 -17.776 1.00 58.53 79 TRP A C 1
ATOM 606 O O . TRP A 1 79 ? 24.831 -6.840 -17.085 1.00 58.53 79 TRP A O 1
ATOM 616 N N . THR A 1 80 ? 25.912 -5.961 -18.845 1.00 61.12 80 THR A N 1
ATOM 617 C CA . THR A 1 80 ? 24.786 -5.157 -19.349 1.00 61.12 80 THR A CA 1
ATOM 618 C C . THR A 1 80 ? 23.678 -6.029 -19.944 1.00 61.12 80 THR A C 1
ATOM 620 O O . THR A 1 80 ? 22.505 -5.788 -19.665 1.00 61.12 80 THR A O 1
ATOM 623 N N . VAL A 1 81 ? 24.036 -7.095 -20.669 1.00 61.38 81 VAL A N 1
ATOM 624 C CA . VAL A 1 81 ? 23.085 -8.074 -21.234 1.00 61.38 81 VAL A CA 1
ATOM 625 C C . VAL A 1 81 ? 22.422 -8.897 -20.127 1.00 61.38 81 VAL A C 1
ATOM 627 O O . VAL A 1 81 ? 21.214 -9.127 -20.156 1.00 61.38 81 VAL A O 1
ATOM 630 N N . LEU A 1 82 ? 23.192 -9.280 -19.103 1.00 66.75 82 LEU A N 1
ATOM 631 C CA . LEU A 1 82 ? 22.666 -9.929 -17.899 1.00 66.75 82 LEU A CA 1
ATOM 632 C C . LEU A 1 82 ? 21.667 -9.031 -17.160 1.00 66.75 82 LEU A C 1
ATOM 634 O O . LEU A 1 82 ? 20.604 -9.508 -16.773 1.00 66.75 82 LEU A O 1
ATOM 638 N N . CYS A 1 83 ? 21.949 -7.731 -17.025 1.00 60.22 83 CYS A N 1
ATOM 639 C CA . CYS A 1 83 ? 20.997 -6.784 -16.437 1.00 60.22 83 CYS A CA 1
ATOM 640 C C . CYS A 1 83 ? 19.701 -6.679 -17.249 1.00 60.22 83 CYS A C 1
ATOM 642 O O . CYS A 1 83 ? 18.623 -6.605 -16.660 1.00 60.22 83 CYS A O 1
ATOM 644 N N . GLU A 1 84 ? 19.776 -6.685 -18.580 1.00 61.31 84 GLU A N 1
ATOM 645 C CA . GLU A 1 84 ? 18.598 -6.565 -19.445 1.00 61.31 84 GLU A CA 1
ATOM 646 C C . GLU A 1 84 ? 17.697 -7.808 -19.353 1.00 61.31 84 GLU A C 1
ATOM 648 O O . GLU A 1 84 ? 16.496 -7.681 -19.099 1.00 61.31 84 GLU A O 1
ATOM 653 N N . VAL A 1 85 ? 18.289 -9.007 -19.423 1.00 66.94 85 VAL A N 1
ATOM 654 C CA . VAL A 1 85 ? 17.573 -10.287 -19.262 1.00 66.94 85 VAL A CA 1
ATOM 655 C C . VAL A 1 85 ? 16.994 -10.424 -17.855 1.00 66.94 85 VAL A C 1
ATOM 657 O O . VAL A 1 85 ? 15.854 -10.857 -17.690 1.00 66.94 85 VAL A O 1
ATOM 660 N N . MET A 1 86 ? 17.740 -10.015 -16.827 1.00 70.31 86 MET A N 1
ATOM 661 C CA . MET A 1 86 ? 17.269 -10.109 -15.447 1.00 70.31 86 MET A CA 1
ATOM 662 C C . MET A 1 86 ? 16.153 -9.093 -15.153 1.00 70.31 86 MET A C 1
ATOM 664 O O . MET A 1 86 ? 15.245 -9.397 -14.382 1.00 70.31 86 MET A O 1
ATOM 668 N N . THR A 1 87 ? 16.167 -7.922 -15.803 1.00 67.00 87 THR A N 1
ATOM 669 C CA . THR A 1 87 ? 15.092 -6.923 -15.681 1.00 67.00 87 THR A CA 1
ATOM 670 C C . THR A 1 87 ? 13.814 -7.402 -16.367 1.00 67.00 87 THR A C 1
ATOM 672 O O . THR A 1 87 ? 12.748 -7.290 -15.770 1.00 67.00 87 THR A O 1
ATOM 675 N N . GLU A 1 88 ? 13.903 -7.983 -17.569 1.00 60.34 88 GLU A N 1
ATOM 676 C CA . GLU A 1 88 ? 12.758 -8.605 -18.259 1.00 60.34 88 GLU A CA 1
ATOM 677 C C . GLU A 1 88 ? 12.176 -9.783 -17.466 1.00 60.34 88 GLU A C 1
ATOM 679 O O . GLU A 1 88 ? 10.959 -9.866 -17.292 1.00 60.34 88 GLU A O 1
ATOM 684 N N . TYR A 1 89 ? 13.034 -10.649 -16.915 1.00 66.00 89 TYR 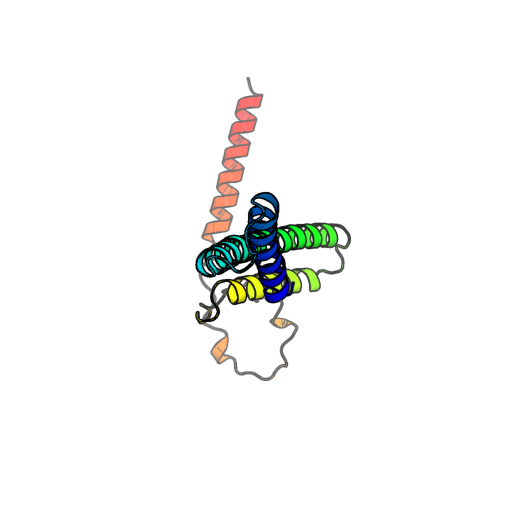A N 1
ATOM 685 C CA . TYR A 1 89 ? 12.608 -11.777 -16.086 1.00 66.00 89 TYR A CA 1
ATOM 686 C C . TYR A 1 89 ? 11.872 -11.307 -14.822 1.00 66.00 89 TYR A C 1
ATOM 688 O O . TYR A 1 89 ? 10.790 -11.811 -14.515 1.00 66.00 89 TYR A O 1
ATOM 696 N N . LEU A 1 90 ? 12.396 -10.290 -14.123 1.00 65.12 90 LEU A N 1
ATOM 697 C CA . LEU A 1 90 ? 11.722 -9.709 -12.956 1.00 65.12 90 LEU A CA 1
ATOM 698 C C . LEU A 1 90 ? 10.400 -9.027 -13.330 1.00 65.12 90 LEU A C 1
ATOM 700 O O . LEU A 1 90 ? 9.425 -9.140 -12.587 1.00 65.12 90 LEU A O 1
ATOM 704 N N . LEU A 1 91 ? 10.354 -8.324 -14.466 1.00 62.38 91 LEU A N 1
ATOM 705 C CA . LEU A 1 91 ? 9.152 -7.631 -14.931 1.00 62.38 91 LEU A CA 1
ATOM 706 C C . LEU A 1 91 ? 8.023 -8.623 -15.232 1.00 62.38 91 LEU A C 1
ATOM 708 O O . LEU A 1 91 ? 6.876 -8.389 -14.853 1.00 62.38 91 LEU A O 1
ATOM 712 N N . HIS A 1 92 ? 8.360 -9.746 -15.869 1.00 55.72 92 HIS A N 1
ATOM 713 C CA . HIS A 1 92 ? 7.401 -10.796 -16.192 1.00 55.72 92 HIS A CA 1
ATOM 714 C C . HIS A 1 92 ? 6.910 -11.550 -14.954 1.00 55.72 92 HIS A C 1
ATOM 716 O O . HIS A 1 92 ? 5.718 -11.836 -14.860 1.00 55.72 92 HIS A O 1
ATOM 722 N N . HIS A 1 93 ? 7.785 -11.818 -13.980 1.00 55.31 93 HIS A N 1
ATOM 723 C CA . HIS A 1 93 ? 7.399 -12.522 -12.753 1.00 55.31 93 HIS A CA 1
ATOM 724 C C . HIS A 1 93 ? 6.568 -11.659 -11.787 1.00 55.31 93 HIS A C 1
ATOM 726 O O . HIS A 1 93 ? 5.756 -12.185 -11.031 1.00 55.31 93 HIS A O 1
ATOM 732 N N . LEU A 1 94 ? 6.738 -10.332 -11.820 1.00 57.22 94 LEU A N 1
ATOM 733 C CA . LEU A 1 94 ? 5.975 -9.398 -10.984 1.00 57.22 94 LEU A CA 1
ATOM 734 C C . LEU A 1 94 ? 4.607 -9.014 -11.573 1.00 57.22 94 LEU A C 1
ATOM 736 O O . LEU A 1 94 ? 3.740 -8.571 -10.824 1.00 57.22 94 LEU A O 1
ATOM 740 N N . ALA A 1 95 ? 4.407 -9.156 -12.887 1.00 53.66 95 ALA A N 1
ATOM 741 C CA . ALA A 1 95 ? 3.158 -8.783 -13.554 1.00 53.66 95 ALA A CA 1
ATOM 742 C C . ALA A 1 95 ? 2.070 -9.874 -13.495 1.00 53.66 95 ALA A C 1
ATOM 744 O O . ALA A 1 95 ? 0.889 -9.531 -13.503 1.00 53.66 95 ALA A O 1
ATOM 745 N N . ASP A 1 96 ? 2.442 -11.159 -13.439 1.00 42.59 96 ASP A N 1
ATOM 746 C CA . ASP A 1 96 ? 1.501 -12.286 -13.356 1.00 42.59 96 ASP A CA 1
ATOM 747 C C . ASP A 1 96 ? 2.235 -13.572 -12.897 1.00 42.59 96 ASP A C 1
ATOM 749 O O . ASP A 1 96 ? 2.921 -14.199 -13.708 1.00 42.59 96 ASP A O 1
ATOM 753 N N . PRO A 1 97 ? 2.123 -14.004 -11.624 1.00 51.75 97 PRO A N 1
ATOM 754 C CA . PRO A 1 97 ? 2.818 -15.195 -11.122 1.00 51.75 97 PRO A CA 1
ATOM 755 C C . PRO A 1 97 ? 2.247 -16.519 -11.666 1.00 51.75 97 PRO A C 1
ATOM 757 O O . PRO A 1 97 ? 2.774 -17.582 -11.343 1.00 51.75 97 PRO A O 1
ATOM 760 N N . THR A 1 98 ? 1.174 -16.481 -12.469 1.00 48.84 98 THR A N 1
ATOM 761 C CA . THR A 1 98 ? 0.471 -17.680 -12.963 1.00 48.84 98 THR A CA 1
ATOM 762 C C . THR A 1 98 ? 0.648 -17.954 -14.455 1.00 48.84 98 THR A C 1
ATOM 764 O O . THR A 1 98 ? 0.230 -19.008 -14.939 1.00 48.84 98 THR A O 1
ATOM 767 N N . ARG A 1 99 ? 1.305 -17.061 -15.207 1.00 41.06 99 ARG A N 1
ATOM 768 C CA . ARG A 1 99 ? 1.573 -17.295 -16.632 1.00 41.06 99 ARG A CA 1
ATOM 769 C C . ARG A 1 99 ? 2.890 -18.025 -16.855 1.00 41.06 99 ARG A C 1
ATOM 771 O O . ARG A 1 99 ? 3.969 -17.484 -16.629 1.00 41.06 99 ARG A O 1
ATOM 778 N N . HIS A 1 100 ? 2.787 -19.229 -17.414 1.00 48.22 100 HIS A N 1
ATOM 779 C CA . HIS A 1 100 ? 3.899 -19.875 -18.100 1.00 48.22 100 HIS A CA 1
ATOM 780 C C . HIS A 1 100 ? 4.388 -19.001 -19.263 1.00 48.22 100 HIS A C 1
ATOM 782 O O . HIS A 1 100 ? 3.608 -18.487 -20.066 1.00 48.22 100 HIS A O 1
ATOM 788 N N . VAL A 1 101 ? 5.706 -18.839 -19.309 1.00 48.16 101 VAL A N 1
ATOM 789 C CA . VAL A 1 101 ? 6.462 -18.019 -20.257 1.00 48.16 101 VAL A CA 1
ATOM 790 C C . VAL A 1 101 ? 6.187 -18.474 -21.702 1.00 48.16 101 VAL A C 1
ATOM 792 O O . VAL A 1 101 ? 6.472 -19.629 -22.020 1.00 48.16 101 VAL A O 1
ATOM 795 N N . PRO A 1 102 ? 5.696 -17.619 -22.620 1.00 43.44 102 PRO A N 1
ATOM 796 C CA . PRO A 1 102 ? 5.899 -17.862 -24.041 1.00 43.44 102 PRO A CA 1
ATOM 797 C C . PRO A 1 102 ? 7.377 -17.615 -24.351 1.00 43.44 102 PRO A C 1
ATOM 799 O O . PRO A 1 102 ? 7.921 -16.574 -23.989 1.00 43.44 102 PRO A O 1
ATOM 802 N N . ALA A 1 103 ? 8.021 -18.600 -24.980 1.00 45.69 103 ALA A N 1
ATOM 803 C CA . ALA A 1 103 ? 9.438 -18.611 -25.321 1.00 45.69 103 ALA A CA 1
ATOM 804 C C . ALA A 1 103 ? 9.934 -17.238 -25.807 1.00 45.69 103 ALA A C 1
ATOM 806 O O . ALA A 1 103 ? 9.631 -16.787 -26.913 1.00 45.69 103 ALA A O 1
ATOM 807 N N . VAL A 1 104 ? 10.706 -16.578 -24.946 1.00 47.19 104 VAL A N 1
ATOM 808 C CA . VAL A 1 104 ? 11.443 -15.361 -25.260 1.00 47.19 104 VAL A CA 1
ATOM 809 C C . VAL A 1 104 ? 12.496 -15.739 -26.299 1.00 47.19 104 VAL A C 1
ATOM 811 O O . VAL A 1 104 ? 13.500 -16.383 -26.003 1.00 47.19 104 VAL A O 1
ATOM 814 N N . ASN A 1 105 ? 12.221 -15.379 -27.551 1.00 48.59 105 ASN A N 1
ATOM 815 C CA . ASN A 1 105 ? 13.111 -15.576 -28.688 1.00 48.59 105 ASN A CA 1
ATOM 816 C C . ASN A 1 105 ? 14.204 -14.495 -28.648 1.00 48.59 105 ASN A C 1
ATOM 818 O O . ASN A 1 105 ? 14.210 -13.546 -29.434 1.00 48.59 105 ASN A O 1
ATOM 822 N N . VAL A 1 106 ? 15.084 -14.581 -27.646 1.00 48.59 106 VAL A N 1
ATOM 823 C CA . VAL A 1 106 ? 16.268 -13.728 -27.551 1.00 48.59 106 VAL A CA 1
ATOM 824 C C . VAL A 1 106 ? 17.366 -14.342 -28.398 1.00 48.59 106 VAL A C 1
ATOM 826 O O . VAL A 1 106 ? 17.658 -15.533 -28.342 1.00 48.59 106 VAL A O 1
ATOM 829 N N . ARG A 1 107 ? 17.965 -13.460 -29.193 1.00 47.38 107 ARG A N 1
ATOM 830 C CA . ARG A 1 107 ? 19.105 -13.614 -30.093 1.00 47.38 107 ARG A CA 1
ATOM 831 C C . ARG A 1 107 ? 20.347 -14.132 -29.343 1.00 47.38 107 ARG A C 1
ATOM 833 O O . ARG A 1 107 ? 21.324 -13.414 -29.179 1.00 47.38 107 ARG A O 1
ATOM 840 N N . LEU A 1 108 ? 20.309 -15.387 -28.902 1.00 48.31 108 LEU A N 1
ATOM 841 C CA . LEU A 1 108 ? 21.369 -16.103 -28.178 1.00 48.31 108 LEU A CA 1
ATOM 842 C C . LEU A 1 108 ? 22.419 -16.735 -29.118 1.00 48.31 108 LEU A C 1
ATOM 844 O O . LEU A 1 108 ? 23.222 -17.553 -28.690 1.00 48.31 108 LEU A O 1
ATOM 848 N N . GLY A 1 109 ? 22.421 -16.375 -30.405 1.00 48.03 109 GLY A N 1
ATOM 849 C CA . GLY A 1 109 ? 23.208 -17.051 -31.444 1.00 48.03 109 GLY A CA 1
ATOM 850 C C . GLY A 1 109 ? 24.732 -17.028 -31.248 1.00 48.03 109 GLY A C 1
ATOM 851 O O . GLY A 1 109 ? 25.340 -18.090 -31.309 1.00 48.03 109 GLY A O 1
ATOM 852 N N . PRO A 1 110 ? 25.386 -15.875 -31.004 1.00 47.75 110 PRO A N 1
ATOM 853 C CA . PRO A 1 110 ? 26.850 -15.856 -30.939 1.00 47.75 110 PRO A CA 1
ATOM 854 C C . PRO A 1 110 ? 27.427 -16.005 -29.523 1.00 47.75 110 PRO A C 1
ATOM 856 O O . PRO A 1 110 ? 28.616 -16.262 -29.394 1.00 47.75 110 PRO A O 1
ATOM 859 N N . VAL A 1 111 ? 26.620 -15.857 -28.463 1.00 49.94 111 VAL A N 1
ATOM 860 C CA . VAL A 1 111 ? 27.112 -15.879 -27.067 1.00 49.94 111 VAL A CA 1
ATOM 861 C C . VAL A 1 111 ? 26.993 -17.268 -26.428 1.00 49.94 111 VAL A C 1
ATOM 863 O O . VAL A 1 111 ? 27.813 -17.618 -25.584 1.00 49.94 111 VAL A O 1
ATOM 866 N N . LEU A 1 112 ? 26.042 -18.108 -26.863 1.00 44.34 112 LEU A N 1
ATOM 867 C CA . LEU A 1 112 ? 25.952 -19.493 -26.373 1.00 44.34 112 LEU A CA 1
ATOM 868 C C . LEU A 1 112 ? 26.995 -20.433 -26.992 1.00 44.34 112 LEU A C 1
ATOM 870 O O . LEU A 1 112 ? 27.277 -21.483 -26.421 1.00 44.34 112 LEU A O 1
ATOM 874 N N . ALA A 1 113 ? 27.586 -20.059 -28.131 1.00 47.16 113 ALA A N 1
ATOM 875 C CA . ALA A 1 113 ? 28.620 -20.853 -28.795 1.00 47.16 113 ALA A CA 1
ATOM 876 C C . ALA A 1 113 ? 29.936 -20.902 -27.996 1.00 47.16 113 ALA A C 1
ATOM 878 O O . ALA A 1 113 ? 30.702 -21.850 -28.132 1.00 47.16 113 ALA A O 1
ATOM 879 N N . SER A 1 114 ? 30.185 -19.913 -27.134 1.00 52.28 114 SER A N 1
ATOM 880 C CA . SER A 1 114 ? 31.422 -19.793 -26.351 1.00 52.28 114 SER A CA 1
ATOM 881 C C . SER A 1 114 ? 31.326 -20.393 -24.943 1.00 52.28 114 SER A C 1
ATOM 883 O O . SER A 1 114 ? 32.320 -20.393 -24.222 1.00 52.28 114 SER A O 1
ATOM 885 N N . LEU A 1 115 ? 30.148 -20.879 -24.533 1.00 47.06 115 LEU A N 1
ATOM 886 C CA . LEU A 1 115 ? 29.864 -21.302 -23.153 1.00 47.06 115 LEU A CA 1
ATOM 887 C C . LEU A 1 115 ? 29.357 -22.750 -23.016 1.00 47.06 115 LEU A C 1
ATOM 889 O O . LEU A 1 115 ? 29.046 -23.159 -21.899 1.00 47.06 115 LEU A O 1
ATOM 893 N N . LEU A 1 116 ? 29.286 -23.545 -24.095 1.00 42.06 116 LEU A N 1
ATOM 894 C CA . LEU A 1 116 ? 28.768 -24.919 -24.027 1.00 42.06 116 LEU A CA 1
ATOM 895 C C . LEU A 1 116 ? 29.876 -25.987 -24.172 1.00 42.06 116 LEU A C 1
ATOM 897 O O . LEU A 1 116 ? 30.646 -25.934 -25.131 1.00 42.06 116 LEU A O 1
ATOM 901 N N . PRO A 1 117 ? 29.965 -26.974 -23.256 1.00 46.69 117 PRO A N 1
ATOM 902 C CA . PRO A 1 117 ? 30.908 -28.088 -23.370 1.00 46.69 117 PRO A CA 1
ATOM 903 C C . PRO A 1 117 ? 30.621 -28.957 -24.616 1.00 46.69 117 PRO A C 1
ATOM 905 O O . PRO A 1 117 ? 29.461 -29.104 -25.003 1.00 46.69 117 PRO A O 1
ATOM 908 N N . PRO A 1 118 ? 31.645 -29.582 -25.235 1.00 48.12 118 PRO A N 1
ATOM 909 C CA . PRO A 1 118 ? 31.572 -30.196 -26.572 1.00 48.12 118 PRO A CA 1
ATOM 910 C C . PRO A 1 118 ? 30.826 -31.549 -26.647 1.00 48.12 118 PRO A C 1
ATOM 912 O O . PRO A 1 118 ? 31.236 -32.442 -27.382 1.00 48.12 118 PRO A O 1
ATOM 915 N N . THR A 1 119 ? 29.745 -31.758 -25.890 1.00 48.50 119 THR A N 1
ATOM 916 C CA . THR A 1 119 ? 29.096 -33.082 -25.766 1.00 48.50 119 THR A CA 1
ATOM 917 C C . THR A 1 119 ? 27.566 -33.043 -25.822 1.00 48.50 119 THR A C 1
ATOM 919 O O . THR A 1 119 ? 26.896 -33.609 -24.964 1.00 48.50 119 THR A O 1
ATOM 922 N N . LEU A 1 120 ? 26.976 -32.436 -26.860 1.00 44.56 120 LEU A N 1
ATOM 923 C CA . LEU A 1 120 ? 25.557 -32.670 -27.173 1.00 44.56 120 LEU A CA 1
ATOM 924 C C . LEU A 1 120 ? 25.291 -32.883 -28.675 1.00 44.56 120 LEU A C 1
ATOM 926 O O . LEU A 1 120 ? 25.938 -32.252 -29.511 1.00 44.56 120 LEU A O 1
ATOM 930 N N . PRO A 1 121 ? 24.358 -33.795 -29.021 1.00 45.09 121 PRO A N 1
ATOM 931 C CA . PRO A 1 121 ? 24.141 -34.272 -30.381 1.00 45.09 121 PRO A CA 1
ATOM 932 C C . PRO A 1 121 ? 23.545 -33.203 -31.321 1.00 45.09 121 PRO A C 1
ATOM 934 O O . PRO A 1 121 ? 22.728 -32.381 -30.902 1.00 45.09 121 PRO A O 1
ATOM 937 N N . PRO A 1 122 ? 23.890 -33.251 -32.623 1.00 50.56 122 PRO A N 1
ATOM 938 C CA . PRO A 1 122 ? 23.579 -32.216 -33.619 1.00 50.56 122 PRO A CA 1
ATOM 939 C C . PRO A 1 122 ? 22.099 -32.107 -34.037 1.00 50.56 122 PRO A C 1
ATOM 941 O O . PRO A 1 122 ? 21.763 -31.292 -34.894 1.00 50.56 122 PRO A O 1
ATOM 944 N N . SER A 1 123 ? 21.183 -32.879 -33.448 1.00 47.69 123 SER A N 1
ATOM 945 C CA . SER A 1 123 ? 19.775 -32.926 -33.873 1.00 47.69 123 SER A CA 1
ATOM 946 C C . SER A 1 123 ? 18.906 -31.762 -33.373 1.00 47.69 123 SER A C 1
ATOM 948 O O . SER A 1 123 ? 17.779 -31.619 -33.838 1.00 47.69 123 SER A O 1
ATOM 950 N N . LEU A 1 124 ? 19.402 -30.910 -32.466 1.00 44.41 124 LEU A N 1
ATOM 951 C CA . LEU A 1 124 ? 18.658 -29.755 -31.927 1.00 44.41 124 LEU A CA 1
ATOM 952 C C . LEU A 1 124 ? 19.003 -28.407 -32.587 1.00 44.41 124 LEU A C 1
ATOM 954 O O . LEU A 1 124 ? 18.365 -27.400 -32.294 1.00 44.41 124 LEU A O 1
ATOM 958 N N . PHE A 1 125 ? 19.979 -28.374 -33.499 1.00 46.75 125 PHE A N 1
ATOM 959 C CA . PHE A 1 125 ? 20.477 -27.127 -34.094 1.00 46.75 125 PHE A CA 1
ATOM 960 C C . PHE A 1 125 ? 19.686 -26.624 -35.315 1.00 46.75 125 PHE A C 1
ATOM 962 O O . PHE A 1 125 ? 19.957 -25.527 -35.798 1.00 46.75 125 PHE A O 1
ATOM 969 N N . TYR A 1 126 ? 18.709 -27.379 -35.830 1.00 45.38 126 TYR A N 1
ATOM 970 C CA . TYR A 1 126 ? 18.169 -27.131 -37.177 1.00 45.38 126 TYR A CA 1
ATOM 971 C C . TYR A 1 126 ? 16.813 -26.399 -37.255 1.00 45.38 126 TYR A C 1
ATOM 973 O O . TYR A 1 126 ? 16.233 -26.320 -38.330 1.00 45.38 126 TYR A O 1
ATOM 981 N N . ALA A 1 127 ? 16.279 -25.839 -36.163 1.00 40.91 127 ALA A N 1
ATOM 982 C CA . ALA A 1 127 ? 14.900 -25.315 -36.169 1.00 40.91 127 ALA A CA 1
ATOM 983 C C . ALA A 1 127 ? 14.727 -23.801 -35.924 1.00 40.91 127 ALA A C 1
ATOM 985 O O . ALA A 1 127 ? 13.599 -23.357 -35.734 1.00 40.91 127 ALA A O 1
ATOM 986 N N . ALA A 1 128 ? 15.785 -22.980 -35.933 1.00 44.31 128 ALA A N 1
ATOM 987 C CA . ALA A 1 128 ? 15.661 -21.556 -35.570 1.00 44.31 128 ALA A CA 1
ATOM 988 C C . ALA A 1 128 ? 16.339 -20.580 -36.551 1.00 44.31 128 ALA A C 1
ATOM 990 O O . ALA A 1 128 ? 16.905 -19.565 -36.149 1.00 44.31 128 ALA A O 1
ATOM 991 N N . SER A 1 129 ? 16.288 -20.874 -37.851 1.00 50.47 129 SER A N 1
ATOM 992 C CA . SER A 1 129 ? 16.875 -20.034 -38.899 1.00 50.47 129 SER A CA 1
ATOM 993 C C . SER A 1 129 ? 15.904 -19.873 -40.065 1.00 50.47 129 SER A C 1
ATOM 995 O O . SER A 1 129 ? 16.034 -20.590 -41.045 1.00 50.47 129 SER A O 1
ATOM 997 N N . THR A 1 130 ? 14.967 -18.928 -39.958 1.00 47.91 130 THR A N 1
ATOM 998 C CA . THR A 1 130 ? 14.396 -18.146 -41.077 1.00 47.91 130 THR A CA 1
ATOM 999 C C . THR A 1 130 ? 13.348 -17.185 -40.501 1.00 47.91 130 THR A C 1
ATOM 1001 O O . THR A 1 130 ? 12.235 -17.638 -40.298 1.00 47.91 130 THR A O 1
ATOM 1004 N N . ASP A 1 131 ? 13.682 -15.921 -40.176 1.00 48.09 131 ASP A N 1
ATOM 1005 C CA . ASP A 1 131 ? 12.825 -14.744 -40.500 1.00 48.09 131 ASP A CA 1
ATOM 1006 C C . ASP A 1 131 ? 13.341 -13.380 -39.961 1.00 48.09 131 ASP A C 1
ATOM 1008 O O . ASP A 1 131 ? 12.666 -12.678 -39.210 1.00 48.09 131 ASP A O 1
ATOM 1012 N N . THR A 1 132 ? 14.559 -12.938 -40.303 1.00 53.00 132 THR A N 1
ATOM 1013 C CA . THR A 1 132 ? 14.988 -11.545 -39.996 1.00 53.00 132 THR A CA 1
ATOM 1014 C C . THR A 1 132 ? 15.685 -10.735 -41.114 1.00 53.00 132 THR A C 1
ATOM 1016 O O . THR A 1 132 ? 16.479 -9.858 -40.782 1.00 53.00 132 THR A O 1
ATOM 1019 N N . PRO A 1 133 ? 15.381 -10.879 -42.425 1.00 53.16 133 PRO A N 1
ATOM 1020 C CA . PRO A 1 133 ? 15.862 -9.907 -43.421 1.00 53.16 133 PRO A CA 1
ATOM 1021 C C . PRO A 1 133 ? 14.941 -8.680 -43.620 1.00 53.16 133 PRO A C 1
ATOM 1023 O O . PRO A 1 133 ? 15.426 -7.603 -43.949 1.00 53.16 133 PRO A O 1
ATOM 1026 N N . ARG A 1 134 ? 13.622 -8.764 -43.370 1.00 54.97 134 ARG A N 1
ATOM 1027 C CA . ARG A 1 134 ? 12.683 -7.682 -43.768 1.00 54.97 134 ARG A CA 1
ATOM 1028 C C . ARG A 1 134 ? 12.720 -6.408 -42.918 1.00 54.97 134 ARG A C 1
ATOM 1030 O O . ARG A 1 134 ? 12.381 -5.331 -43.403 1.00 54.97 134 ARG A O 1
ATOM 1037 N N . ARG A 1 135 ? 13.071 -6.495 -41.631 1.00 54.72 135 ARG A N 1
ATOM 1038 C CA . ARG A 1 135 ? 12.910 -5.350 -40.709 1.00 54.72 135 ARG A CA 1
ATOM 1039 C C . ARG A 1 135 ? 14.062 -4.347 -40.794 1.00 54.72 135 ARG A C 1
ATOM 1041 O O . ARG A 1 135 ? 13.843 -3.154 -40.601 1.00 54.72 135 ARG A O 1
ATOM 1048 N N . THR A 1 136 ? 15.267 -4.812 -41.108 1.00 62.62 136 THR A N 1
ATOM 1049 C CA . THR A 1 136 ? 16.450 -3.962 -41.310 1.00 62.62 136 THR A CA 1
ATOM 1050 C C . THR A 1 136 ? 16.376 -3.198 -42.629 1.00 62.62 136 THR A C 1
ATOM 1052 O O . THR A 1 136 ? 16.725 -2.018 -42.657 1.00 62.62 136 THR A O 1
ATOM 1055 N N . GLU A 1 137 ? 15.832 -3.811 -43.683 1.00 74.12 137 GLU A N 1
ATOM 1056 C CA . GLU A 1 137 ? 15.590 -3.134 -44.963 1.00 74.12 137 GLU A CA 1
ATOM 1057 C C . GLU A 1 137 ? 14.585 -1.988 -44.823 1.00 74.12 137 GLU A C 1
ATOM 1059 O O . GLU A 1 137 ? 14.842 -0.888 -45.311 1.00 74.12 137 GLU A O 1
ATOM 1064 N N . LEU A 1 138 ? 13.501 -2.183 -44.064 1.00 76.56 138 LEU A N 1
ATOM 1065 C CA . LEU A 1 138 ? 12.493 -1.140 -43.849 1.00 76.56 138 LEU A CA 1
ATOM 1066 C C . LEU A 1 138 ? 13.068 0.090 -43.119 1.00 76.56 138 LEU A C 1
ATOM 1068 O O . LEU A 1 138 ? 12.751 1.232 -43.455 1.00 76.56 138 LEU A O 1
ATOM 1072 N N . ILE A 1 139 ? 13.945 -0.130 -42.133 1.00 74.56 139 ILE A N 1
ATOM 1073 C CA . ILE A 1 139 ? 14.597 0.957 -41.385 1.00 74.56 139 ILE A CA 1
ATOM 1074 C C . ILE A 1 139 ? 15.614 1.686 -42.275 1.00 74.56 139 ILE A C 1
ATOM 1076 O O . ILE A 1 139 ? 15.669 2.920 -42.262 1.00 74.56 139 ILE A O 1
ATOM 1080 N N . ALA A 1 140 ? 16.379 0.951 -43.087 1.00 80.81 140 ALA A N 1
ATOM 1081 C CA . ALA A 1 140 ? 17.317 1.541 -44.040 1.00 80.81 140 ALA A CA 1
ATOM 1082 C C . ALA A 1 140 ? 16.595 2.367 -45.119 1.00 80.81 140 ALA A C 1
ATOM 1084 O O . ALA A 1 140 ? 17.040 3.466 -45.463 1.00 80.81 140 ALA A O 1
ATOM 1085 N N . GLN A 1 141 ? 15.448 1.887 -45.604 1.00 88.31 141 GLN A N 1
ATOM 1086 C CA . GLN A 1 141 ? 14.655 2.569 -46.624 1.00 88.31 141 GLN A CA 1
ATOM 1087 C C . GLN A 1 141 ? 14.025 3.859 -46.082 1.00 88.31 141 GLN A C 1
ATOM 1089 O O . GLN A 1 141 ? 14.125 4.911 -46.718 1.00 88.31 141 GLN A O 1
ATOM 1094 N N . LYS A 1 142 ? 13.473 3.823 -44.862 1.00 92.31 142 LYS A N 1
ATOM 1095 C CA . LYS A 1 142 ? 12.882 5.009 -44.221 1.00 92.31 142 LYS A CA 1
ATOM 1096 C C . LYS A 1 142 ? 13.927 6.089 -43.918 1.00 92.31 142 LYS A C 1
ATOM 1098 O O . LYS A 1 142 ? 13.641 7.278 -44.038 1.00 92.31 142 LYS A O 1
ATOM 1103 N N . LYS A 1 143 ? 15.161 5.689 -43.589 1.00 92.50 143 LYS A N 1
ATOM 1104 C CA . LYS A 1 143 ? 16.274 6.626 -43.376 1.00 92.50 143 LYS A CA 1
ATOM 1105 C C . LYS A 1 143 ? 16.708 7.315 -44.675 1.00 92.50 143 LYS A C 1
ATOM 1107 O O . LYS A 1 143 ? 16.954 8.516 -44.651 1.00 92.50 143 LYS A O 1
ATOM 1112 N N . LYS A 1 144 ? 16.743 6.597 -45.805 1.00 90.81 144 LYS A N 1
ATOM 1113 C CA . LYS A 1 144 ? 17.022 7.202 -47.122 1.00 90.81 144 LYS A CA 1
ATOM 1114 C C . LYS A 1 144 ? 15.959 8.228 -47.526 1.00 90.81 144 LYS A C 1
ATOM 1116 O O . LYS A 1 144 ? 16.313 9.293 -48.014 1.00 90.81 144 LYS A O 1
ATOM 1121 N N . GLN A 1 145 ? 14.680 7.950 -47.264 1.00 91.69 145 GLN A N 1
ATOM 1122 C CA . GLN A 1 145 ? 13.595 8.892 -47.573 1.00 91.69 145 GLN A CA 1
ATOM 1123 C C . GLN A 1 145 ? 13.685 10.200 -46.769 1.00 91.69 145 GLN A C 1
ATOM 1125 O O . GLN A 1 145 ? 13.457 11.273 -47.316 1.00 91.69 145 GLN A O 1
ATOM 1130 N N . LEU A 1 146 ? 14.072 10.129 -45.492 1.00 90.44 146 LEU A N 1
ATOM 1131 C CA . LEU A 1 146 ? 14.266 11.318 -44.651 1.00 90.44 146 LEU A CA 1
ATOM 1132 C C . LEU A 1 146 ? 15.450 12.187 -45.093 1.00 90.44 146 LEU A C 1
ATOM 1134 O O . LEU A 1 146 ? 15.392 13.407 -44.961 1.00 90.44 146 LEU A O 1
ATOM 1138 N N . LEU A 1 147 ? 16.516 11.569 -45.607 1.00 92.94 147 LEU A N 1
ATOM 1139 C CA . LEU A 1 147 ? 17.669 12.306 -46.126 1.00 92.94 147 LEU A CA 1
ATOM 1140 C C . LEU A 1 147 ? 17.310 13.060 -47.411 1.00 92.94 147 LEU A C 1
ATOM 1142 O O . LEU A 1 147 ? 17.590 14.250 -47.496 1.00 92.94 147 LEU A O 1
ATOM 1146 N N . ALA A 1 148 ? 16.585 12.420 -48.332 1.00 90.94 148 ALA A N 1
ATOM 1147 C CA . ALA A 1 148 ? 16.121 13.071 -49.558 1.00 90.94 148 ALA A CA 1
ATOM 1148 C C . ALA A 1 148 ? 15.198 14.276 -49.283 1.00 90.94 148 ALA A C 1
ATOM 1150 O O . ALA A 1 148 ? 15.285 15.290 -49.968 1.00 90.94 148 ALA A O 1
ATOM 1151 N N . HIS A 1 149 ? 14.345 14.203 -48.252 1.00 87.94 149 HIS A N 1
ATOM 1152 C CA . HIS A 1 149 ? 13.498 15.337 -47.862 1.00 87.94 149 HIS A CA 1
ATOM 1153 C C . HIS A 1 149 ? 14.317 16.518 -47.319 1.00 87.94 149 HIS A C 1
ATOM 1155 O O . HIS A 1 149 ? 14.022 17.669 -47.626 1.00 87.94 149 HIS A O 1
ATOM 1161 N N . ARG A 1 150 ? 15.369 16.242 -46.537 1.00 87.88 150 ARG A N 1
ATOM 1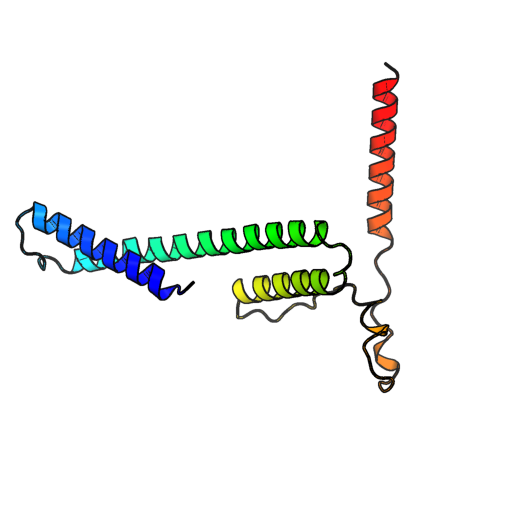162 C CA . ARG A 1 150 ? 16.252 17.289 -46.002 1.00 87.88 150 ARG A CA 1
ATOM 1163 C C . ARG A 1 150 ? 17.076 17.982 -47.079 1.00 87.88 150 ARG A C 1
ATOM 1165 O O . ARG A 1 150 ? 17.294 19.182 -46.980 1.00 87.88 150 ARG A O 1
ATOM 1172 N N . GLU A 1 151 ? 17.524 17.242 -48.087 1.00 92.69 151 GLU A N 1
ATOM 1173 C CA . GLU A 1 151 ? 18.250 17.821 -49.222 1.00 92.69 151 GLU A CA 1
ATOM 1174 C C . GLU A 1 151 ? 17.338 18.731 -50.060 1.00 92.69 151 GLU A C 1
ATOM 1176 O O . GLU A 1 151 ? 17.764 19.808 -50.472 1.00 92.69 151 GLU A O 1
ATOM 1181 N N . ALA A 1 152 ? 16.061 18.365 -50.234 1.00 88.31 152 ALA A N 1
ATOM 1182 C CA . ALA A 1 152 ? 15.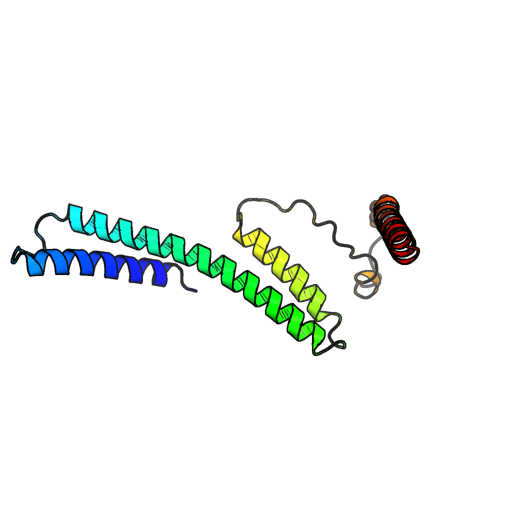083 19.207 -50.924 1.00 88.31 152 ALA A CA 1
ATOM 1183 C C . ALA A 1 152 ? 14.789 20.518 -50.169 1.00 88.31 152 ALA A C 1
ATOM 1185 O O . ALA A 1 152 ? 14.737 21.577 -50.793 1.00 88.31 152 ALA A O 1
ATOM 1186 N N . GLU A 1 153 ? 14.674 20.474 -48.835 1.00 84.75 153 GLU A N 1
ATOM 1187 C CA . GLU A 1 153 ? 14.480 21.675 -48.001 1.00 84.75 153 GLU A CA 1
ATOM 1188 C C . GLU A 1 153 ? 15.683 22.631 -48.011 1.00 84.75 153 GLU A C 1
ATOM 1190 O O . GLU A 1 153 ? 15.511 23.816 -47.751 1.00 84.75 153 GLU A O 1
ATOM 1195 N N . GLN A 1 154 ? 16.891 22.148 -48.313 1.00 88.56 154 GLN A N 1
ATOM 1196 C CA . GLN A 1 154 ? 18.103 22.978 -48.362 1.00 88.56 154 GLN A CA 1
ATOM 1197 C C . GLN A 1 154 ? 18.347 23.651 -49.720 1.00 88.56 154 GLN A C 1
ATOM 1199 O O . GLN A 1 154 ? 19.229 24.500 -49.823 1.00 88.56 154 GLN A O 1
ATOM 1204 N N . SER A 1 155 ? 17.601 23.263 -50.758 1.00 82.19 155 SER A N 1
ATOM 1205 C CA . SER A 1 155 ? 17.736 23.810 -52.118 1.00 82.19 155 SER A CA 1
ATOM 1206 C C . SER A 1 155 ? 16.800 24.985 -52.438 1.00 82.19 155 SER A C 1
ATOM 1208 O O . SER A 1 155 ? 16.777 25.444 -53.580 1.00 82.19 155 SER A O 1
ATOM 1210 N N . ILE A 1 156 ? 16.040 25.460 -51.445 1.00 70.50 156 ILE A N 1
ATOM 1211 C CA . ILE A 1 156 ? 15.148 26.631 -51.512 1.00 70.50 156 ILE A CA 1
ATOM 1212 C C . ILE A 1 156 ? 15.795 27.773 -50.731 1.00 70.50 156 ILE A C 1
ATOM 1214 O O . ILE A 1 156 ? 15.802 28.906 -51.261 1.00 70.50 156 ILE A O 1
#